Protein AF-A0A3P8ISU7-F1 (afdb_monomer)

InterPro domains:
  IPR006334 Glutamate--cysteine ligase, monofunctional [PTHR38761] (1-59)
  IPR007370 Glutamate--cysteine ligase [PF04262] (1-59)
  IPR014746 Glutamine synthetase/guanido kinase, catalytic domain [SSF55931] (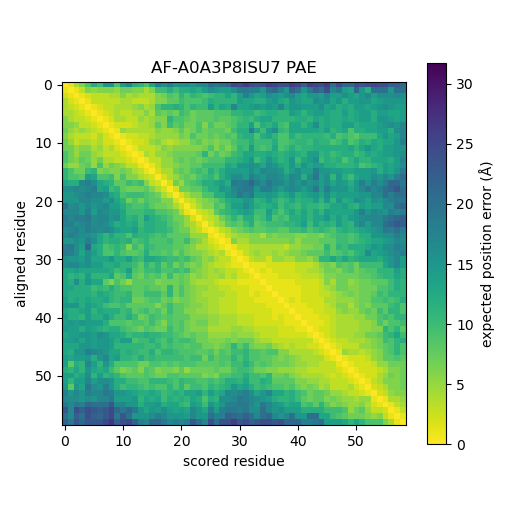1-59)

Organism: Raoultella terrigena (NCBI:txid577)

Structure (mmCIF, N/CA/C/O backbone):
data_AF-A0A3P8ISU7-F1
#
_entry.id   AF-A0A3P8ISU7-F1
#
loop_
_atom_site.group_PDB
_atom_site.id
_atom_site.type_symbol
_atom_site.label_atom_id
_atom_site.label_alt_id
_atom_site.label_comp_id
_atom_site.label_asym_id
_atom_site.label_entity_id
_atom_site.label_seq_id
_atom_site.pdbx_PDB_ins_code
_atom_site.Cartn_x
_atom_site.Cartn_y
_atom_site.Cartn_z
_atom_site.occupancy
_atom_site.B_iso_or_equiv
_atom_site.auth_seq_id
_atom_site.auth_comp_id
_atom_site.auth_asym_id
_atom_site.auth_atom_id
_atom_site.pdbx_PDB_model_num
ATOM 1 N N . MET A 1 1 ? 19.007 -10.858 22.451 1.00 55.75 1 MET A N 1
ATOM 2 C CA . MET A 1 1 ? 19.248 -10.117 21.194 1.00 55.75 1 MET A CA 1
ATOM 3 C C . MET A 1 1 ? 18.670 -10.957 20.068 1.00 55.75 1 MET A C 1
ATOM 5 O O . MET A 1 1 ? 19.034 -12.121 19.984 1.00 55.75 1 MET A O 1
ATOM 9 N N . TYR A 1 2 ? 17.712 -10.436 19.301 1.00 81.44 2 TYR A N 1
ATOM 10 C CA . TYR A 1 2 ? 17.022 -11.199 18.254 1.00 81.44 2 TYR A CA 1
ATOM 11 C C . TYR A 1 2 ? 17.666 -10.914 16.893 1.00 81.44 2 TYR A C 1
ATOM 13 O O . TYR A 1 2 ? 17.859 -9.752 16.546 1.00 81.44 2 TYR A O 1
ATOM 21 N N . TYR A 1 3 ? 18.008 -11.957 16.138 1.00 80.00 3 TYR A N 1
ATOM 22 C CA . TYR A 1 3 ? 18.479 -11.867 14.753 1.00 80.00 3 TYR A CA 1
ATOM 23 C C . TYR A 1 3 ? 18.130 -13.164 14.010 1.00 80.00 3 TYR A C 1
ATOM 25 O O . TYR A 1 3 ? 17.921 -14.201 14.638 1.00 80.00 3 TYR A O 1
ATOM 33 N N . LEU A 1 4 ? 18.057 -13.109 12.680 1.00 85.25 4 LEU A N 1
ATOM 34 C CA . LEU A 1 4 ? 17.896 -14.292 11.831 1.00 85.25 4 LEU A CA 1
ATOM 35 C C . LEU A 1 4 ? 19.230 -14.569 11.118 1.00 85.25 4 LEU A C 1
ATOM 37 O O . LEU A 1 4 ? 19.770 -13.644 10.509 1.00 85.25 4 LEU A O 1
ATOM 41 N N . PRO A 1 5 ? 19.762 -15.807 11.154 1.00 84.75 5 PRO A N 1
ATOM 42 C CA . PRO A 1 5 ? 21.141 -16.112 10.746 1.00 84.75 5 PRO A CA 1
ATOM 43 C C . PRO A 1 5 ? 21.429 -15.883 9.255 1.00 84.75 5 PRO A C 1
ATOM 45 O O . PRO A 1 5 ? 22.583 -15.719 8.876 1.00 84.75 5 PRO A O 1
ATOM 48 N N . TYR A 1 6 ? 20.389 -15.832 8.421 1.00 86.19 6 TYR A N 1
ATOM 49 C CA . TYR A 1 6 ? 20.491 -15.608 6.975 1.00 86.19 6 TYR A CA 1
ATOM 50 C C . TYR A 1 6 ? 19.668 -14.410 6.494 1.00 86.19 6 TYR A C 1
ATOM 52 O O . TYR A 1 6 ? 19.511 -14.213 5.290 1.00 86.19 6 TYR A O 1
ATOM 6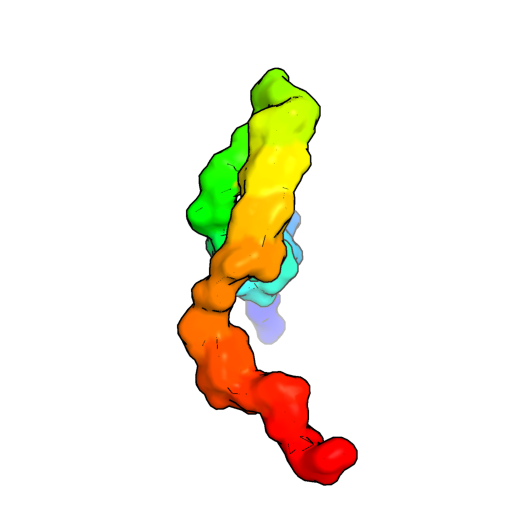0 N N . ALA A 1 7 ? 19.090 -13.623 7.407 1.00 78.69 7 ALA A N 1
ATOM 61 C CA . ALA A 1 7 ? 18.334 -12.455 6.983 1.00 78.69 7 ALA A CA 1
ATOM 62 C C . ALA A 1 7 ? 19.281 -11.382 6.451 1.00 78.69 7 ALA A C 1
ATOM 64 O O . ALA A 1 7 ? 20.235 -10.986 7.113 1.00 78.69 7 ALA A O 1
ATOM 65 N N . THR A 1 8 ? 18.971 -10.883 5.260 1.00 77.50 8 THR A N 1
ATOM 66 C CA . THR A 1 8 ? 19.723 -9.807 4.610 1.00 77.50 8 THR A CA 1
ATOM 67 C C . THR A 1 8 ? 19.232 -8.433 5.057 1.00 77.50 8 THR A C 1
ATOM 69 O O . THR A 1 8 ? 20.034 -7.551 5.344 1.00 77.50 8 THR A O 1
ATOM 72 N N . SER A 1 9 ? 17.912 -8.242 5.162 1.00 75.31 9 SER A N 1
ATOM 73 C CA . SER A 1 9 ? 17.313 -6.987 5.620 1.00 75.31 9 SER A CA 1
ATOM 74 C C . SER A 1 9 ? 16.004 -7.230 6.366 1.00 75.31 9 SER A C 1
ATOM 76 O O . SER A 1 9 ? 14.928 -7.299 5.775 1.00 75.31 9 SER A O 1
ATOM 78 N N . LEU A 1 10 ? 16.086 -7.303 7.699 1.00 75.88 10 LEU A N 1
ATOM 79 C CA . LEU A 1 10 ? 14.906 -7.352 8.574 1.00 75.88 10 LEU A CA 1
ATOM 80 C C . LEU A 1 10 ? 14.048 -6.079 8.469 1.00 75.88 10 LEU A C 1
ATOM 82 O O . LEU A 1 10 ? 12.871 -6.104 8.796 1.00 75.88 10 LEU A O 1
ATOM 86 N N . ARG A 1 11 ? 14.611 -4.970 7.968 1.00 75.75 11 ARG A N 1
ATOM 87 C CA . ARG A 1 11 ? 13.869 -3.728 7.711 1.00 75.75 11 ARG A CA 1
ATOM 88 C C . ARG A 1 11 ? 12.843 -3.875 6.586 1.00 75.75 11 ARG A C 1
ATOM 90 O O . ARG A 1 11 ? 11.859 -3.153 6.603 1.00 75.75 11 ARG A O 1
ATOM 97 N N . LEU A 1 12 ? 13.076 -4.748 5.610 1.00 72.56 12 LEU A N 1
ATOM 98 C CA . LEU A 1 12 ? 12.153 -4.973 4.490 1.00 72.56 12 LEU A CA 1
ATOM 99 C C . LEU A 1 12 ? 11.232 -6.177 4.718 1.00 72.56 12 LEU A C 1
ATOM 101 O O . LEU A 1 12 ? 10.461 -6.526 3.832 1.00 72.56 12 LEU A O 1
ATOM 105 N N . SER A 1 13 ? 11.351 -6.848 5.866 1.00 69.69 13 SER A N 1
ATOM 106 C CA . SER A 1 13 ?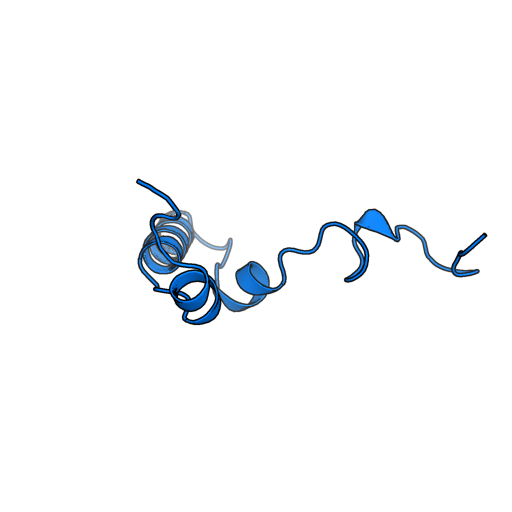 10.465 -7.953 6.211 1.00 69.69 13 SER A CA 1
ATOM 107 C C . SER A 1 13 ? 9.174 -7.433 6.839 1.00 69.69 13 SER A C 1
ATOM 109 O O . SER A 1 13 ? 9.061 -6.259 7.200 1.00 69.69 13 SER A O 1
ATOM 111 N N . ASP A 1 14 ? 8.208 -8.329 7.030 1.00 70.06 14 ASP A N 1
ATOM 112 C CA . ASP A 1 14 ? 6.960 -8.038 7.746 1.00 70.06 14 ASP A CA 1
ATOM 113 C C . ASP A 1 14 ? 7.187 -7.482 9.169 1.00 70.06 14 ASP A C 1
ATOM 115 O O . ASP A 1 14 ? 6.306 -6.831 9.718 1.00 70.06 14 ASP A O 1
ATOM 119 N N . LEU A 1 15 ? 8.365 -7.719 9.764 1.00 70.69 15 LEU A N 1
ATOM 120 C CA . LEU A 1 15 ? 8.749 -7.186 11.079 1.00 70.69 15 LEU A CA 1
ATOM 121 C C . LEU A 1 15 ? 9.285 -5.746 11.016 1.00 70.69 15 LEU A C 1
ATOM 123 O O . LEU A 1 15 ? 9.438 -5.101 12.051 1.00 70.69 15 LEU A O 1
ATOM 127 N N . GLY A 1 16 ? 9.641 -5.276 9.821 1.00 68.06 16 GLY A N 1
ATOM 128 C CA . GLY A 1 16 ? 10.192 -3.954 9.561 1.00 68.06 16 GLY A CA 1
ATOM 129 C C . GLY A 1 16 ? 9.168 -3.006 8.933 1.00 68.06 16 GLY A C 1
ATOM 130 O O . GLY A 1 16 ? 8.016 -2.927 9.344 1.00 68.06 16 GLY A O 1
ATOM 131 N N . TYR A 1 17 ? 9.599 -2.250 7.927 1.00 58.09 17 TYR A N 1
ATOM 132 C CA . TYR A 1 17 ? 8.769 -1.302 7.192 1.00 58.09 17 TYR A CA 1
ATOM 133 C C . TYR A 1 17 ? 8.126 -1.991 5.985 1.00 58.09 17 TYR A C 1
ATOM 135 O O . TYR A 1 17 ? 8.618 -1.886 4.861 1.00 58.09 17 TYR A O 1
ATOM 143 N N . THR A 1 18 ? 7.023 -2.697 6.226 1.00 57.38 18 THR A N 1
ATOM 144 C CA . THR A 1 18 ? 6.215 -3.304 5.163 1.00 57.38 18 THR A CA 1
ATOM 145 C C . THR A 1 18 ? 4.822 -2.695 5.172 1.00 57.38 18 THR A C 1
ATOM 147 O O . THR A 1 18 ? 4.048 -2.896 6.103 1.00 57.38 18 THR A O 1
ATOM 150 N N . ASN A 1 19 ? 4.477 -1.958 4.115 1.00 60.56 19 ASN A N 1
ATOM 151 C CA . ASN A 1 19 ? 3.105 -1.515 3.894 1.00 60.56 19 ASN A CA 1
ATOM 152 C C . ASN A 1 19 ? 2.332 -2.613 3.151 1.00 60.56 19 ASN A C 1
ATOM 154 O O . ASN A 1 19 ? 2.120 -2.544 1.941 1.00 60.56 19 ASN A O 1
ATOM 158 N N . LYS A 1 20 ? 1.961 -3.666 3.884 1.00 57.28 20 LYS A N 1
ATOM 159 C CA . LYS A 1 20 ? 1.286 -4.856 3.338 1.00 57.28 20 LYS A CA 1
ATOM 160 C C . LYS A 1 20 ? -0.060 -4.511 2.685 1.00 57.28 20 LYS A C 1
ATOM 162 O O . LYS A 1 20 ? -0.456 -5.132 1.702 1.00 57.28 20 LYS A O 1
ATOM 167 N N . SER A 1 21 ? -0.708 -3.452 3.166 1.00 56.03 21 SER A N 1
ATOM 168 C CA . SER A 1 21 ? -1.956 -2.919 2.615 1.00 56.03 21 SER A CA 1
ATOM 169 C C . SER A 1 21 ? -1.777 -2.301 1.220 1.00 56.03 21 SER A C 1
ATOM 171 O O . SER A 1 21 ? -2.706 -2.340 0.418 1.00 56.03 21 SER A O 1
ATOM 173 N N . GLN A 1 22 ? -0.583 -1.791 0.882 1.00 54.31 22 GLN A N 1
ATOM 174 C CA . GLN A 1 22 ? -0.277 -1.268 -0.459 1.00 54.31 22 GLN A CA 1
ATOM 175 C C . GLN A 1 22 ? -0.017 -2.357 -1.501 1.00 54.31 22 GLN A C 1
ATOM 177 O O . GLN A 1 22 ? -0.323 -2.157 -2.674 1.00 54.31 22 GLN A O 1
ATOM 182 N N . SER A 1 23 ? 0.475 -3.530 -1.102 1.00 58.34 23 SER A N 1
ATOM 183 C CA . SER A 1 23 ? 0.686 -4.653 -2.027 1.00 58.34 23 SER A CA 1
ATOM 184 C C . SER A 1 23 ? -0.628 -5.161 -2.634 1.00 58.34 23 SER A C 1
ATOM 186 O O . SER A 1 23 ? -0.643 -5.642 -3.763 1.00 58.34 23 SER A O 1
ATOM 188 N N . ASN A 1 24 ? -1.740 -5.000 -1.911 1.00 56.66 24 ASN A N 1
ATOM 189 C CA . ASN A 1 24 ? -3.074 -5.399 -2.361 1.00 56.66 24 ASN A CA 1
ATOM 190 C C . ASN A 1 24 ? -3.765 -4.362 -3.263 1.00 56.66 24 ASN A C 1
ATOM 192 O O . ASN A 1 24 ? -4.856 -4.623 -3.765 1.00 56.66 24 ASN A O 1
ATOM 196 N N . LEU A 1 25 ? -3.161 -3.188 -3.478 1.00 61.50 25 LEU A N 1
ATOM 197 C CA . LEU A 1 25 ? -3.796 -2.084 -4.206 1.00 61.50 25 LEU A CA 1
ATOM 198 C C . LEU A 1 25 ? -3.710 -2.208 -5.736 1.00 61.50 25 LEU A C 1
ATOM 200 O O . LEU A 1 25 ? -4.217 -1.338 -6.439 1.00 61.50 25 LEU A O 1
ATOM 204 N N . GLY A 1 26 ? -3.126 -3.292 -6.264 1.00 64.31 26 GLY A N 1
ATOM 205 C CA . GLY A 1 26 ? -3.125 -3.588 -7.702 1.00 64.31 26 GLY A CA 1
ATOM 206 C C . GLY A 1 26 ? -2.502 -2.483 -8.560 1.00 64.31 26 GLY A C 1
ATOM 207 O O . GLY A 1 26 ? -2.865 -2.336 -9.724 1.00 64.31 26 GLY A O 1
ATOM 208 N N . ILE A 1 27 ? -1.610 -1.675 -7.979 1.00 71.38 27 ILE A N 1
ATOM 209 C CA . ILE A 1 27 ? -0.951 -0.572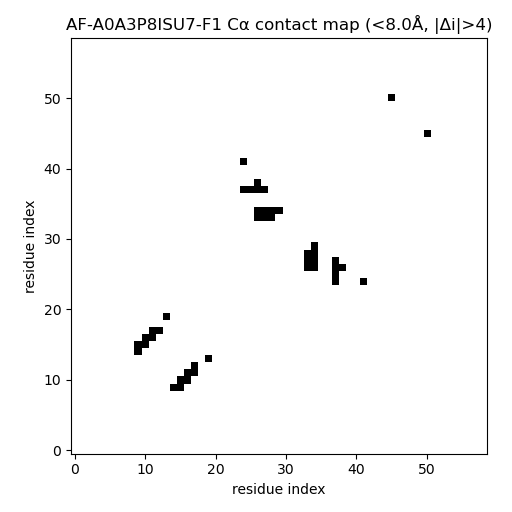 -8.676 1.00 71.38 27 ILE A CA 1
ATOM 210 C C . ILE A 1 27 ? 0.101 -1.173 -9.604 1.00 71.38 27 ILE A C 1
ATOM 212 O O . ILE A 1 27 ? 1.085 -1.764 -9.159 1.00 71.38 27 ILE A O 1
ATOM 216 N N . THR A 1 28 ? -0.126 -1.029 -10.901 1.00 75.62 28 THR A N 1
ATOM 217 C CA . THR A 1 28 ? 0.819 -1.394 -11.951 1.00 75.62 28 THR A CA 1
ATOM 218 C C . THR A 1 28 ? 1.725 -0.203 -12.272 1.00 75.62 28 THR A C 1
ATOM 220 O O . THR A 1 28 ? 1.351 0.959 -12.111 1.00 75.62 28 THR A O 1
ATOM 223 N N . PHE A 1 29 ? 2.942 -0.492 -12.733 1.00 79.81 29 PHE A N 1
ATOM 224 C CA . PHE A 1 29 ? 3.943 0.513 -13.122 1.00 79.81 29 PHE A CA 1
ATOM 225 C C . PHE A 1 29 ? 4.180 0.527 -14.642 1.00 79.81 29 PHE A C 1
ATOM 227 O O . PHE A 1 29 ? 5.241 0.937 -15.103 1.00 79.81 29 PHE A O 1
ATOM 234 N N . ASN A 1 30 ? 3.208 0.030 -15.415 1.00 81.25 30 ASN A N 1
ATOM 235 C CA . ASN A 1 30 ? 3.337 -0.175 -16.860 1.00 81.25 30 ASN A CA 1
ATOM 236 C C . ASN A 1 30 ? 3.026 1.092 -17.665 1.00 81.25 30 ASN A C 1
ATOM 238 O O . ASN A 1 30 ? 3.629 1.316 -18.710 1.00 81.25 30 ASN A O 1
ATOM 242 N N . ASP A 1 31 ? 2.094 1.911 -17.179 1.00 84.38 31 ASP A N 1
ATOM 243 C CA . ASP A 1 31 ? 1.675 3.151 -17.822 1.00 84.38 31 ASP A CA 1
ATOM 244 C C . ASP A 1 31 ? 1.371 4.233 -16.777 1.00 84.38 31 ASP A C 1
ATOM 246 O O . ASP A 1 31 ? 0.873 3.953 -15.683 1.00 84.38 31 ASP A O 1
ATOM 250 N N . LEU A 1 32 ? 1.674 5.488 -17.115 1.00 83.75 32 LEU A N 1
ATOM 251 C CA . LEU A 1 32 ? 1.498 6.619 -16.204 1.00 83.75 32 LEU A CA 1
ATOM 252 C C . LEU A 1 32 ? 0.020 6.877 -15.874 1.00 83.75 32 LEU A C 1
ATOM 254 O O . LEU A 1 32 ? -0.300 7.197 -14.728 1.00 83.75 32 LEU A O 1
ATOM 258 N N . GLN A 1 33 ? -0.883 6.751 -16.850 1.00 82.31 33 GLN A N 1
ATOM 259 C CA . GLN A 1 33 ? -2.317 6.939 -16.622 1.00 82.31 33 GLN A CA 1
ATOM 260 C C . GLN A 1 33 ? -2.862 5.831 -15.724 1.00 82.31 33 GLN A C 1
ATOM 262 O O . GLN A 1 33 ? -3.607 6.117 -14.786 1.00 82.31 33 GLN A O 1
ATOM 267 N N . GLU A 1 34 ? -2.449 4.586 -15.969 1.00 78.56 34 GLU A N 1
ATOM 268 C CA . GLU A 1 34 ? -2.855 3.430 -15.166 1.00 78.56 34 GLU A CA 1
ATOM 269 C C . GLU A 1 34 ? -2.365 3.551 -13.713 1.00 78.56 34 GLU A C 1
ATOM 271 O O . GLU A 1 34 ? -3.154 3.396 -12.777 1.00 78.56 34 GLU A O 1
ATOM 276 N N . TYR A 1 35 ? -1.108 3.959 -13.516 1.00 81.50 35 TYR A N 1
ATOM 277 C CA . TYR A 1 35 ? -0.536 4.218 -12.194 1.00 81.50 35 TYR A CA 1
ATOM 278 C C . TYR A 1 35 ? -1.310 5.303 -11.430 1.00 81.50 35 TYR A C 1
ATOM 280 O O . TYR A 1 35 ? -1.713 5.110 -10.279 1.00 81.50 35 TYR A O 1
ATOM 288 N N . VAL A 1 36 ? -1.564 6.451 -12.071 1.00 83.81 36 VAL A N 1
ATOM 289 C CA . VAL A 1 36 ? -2.289 7.567 -11.442 1.00 83.81 36 VAL A CA 1
ATOM 290 C C . VAL A 1 36 ? -3.738 7.183 -11.137 1.00 83.81 36 VAL A C 1
ATOM 292 O O . VAL A 1 36 ? -4.266 7.568 -10.090 1.00 83.81 36 VAL A O 1
ATOM 295 N N . ALA A 1 37 ? -4.390 6.416 -12.014 1.00 83.38 37 ALA A N 1
ATOM 296 C CA . ALA A 1 37 ? -5.742 5.916 -11.791 1.00 83.38 37 ALA A CA 1
ATOM 297 C C . ALA A 1 37 ? -5.798 4.934 -10.609 1.00 83.38 37 ALA A C 1
ATOM 299 O O . ALA A 1 37 ? -6.657 5.089 -9.735 1.00 83.38 37 ALA A O 1
ATOM 300 N N . GLY A 1 38 ? -4.858 3.985 -10.537 1.00 81.94 38 GLY A N 1
ATOM 301 C CA . GLY A 1 38 ? -4.722 3.040 -9.427 1.00 81.94 38 GLY A CA 1
ATOM 302 C C . GLY A 1 38 ? -4.480 3.749 -8.095 1.00 81.94 38 GLY A C 1
ATOM 303 O O . GLY A 1 38 ? -5.194 3.503 -7.122 1.00 81.94 38 GLY A O 1
ATOM 304 N N . LEU A 1 39 ? -3.568 4.724 -8.071 1.00 83.00 39 LEU A N 1
ATOM 305 C CA . LEU A 1 39 ? -3.273 5.519 -6.878 1.00 83.00 39 LEU A CA 1
ATOM 306 C C . LEU A 1 39 ? -4.474 6.365 -6.422 1.00 83.00 39 LEU A C 1
ATOM 308 O O . LEU A 1 39 ? -4.803 6.399 -5.236 1.00 83.00 39 LEU A O 1
ATOM 312 N N . LYS A 1 40 ? -5.183 7.021 -7.351 1.00 83.12 40 LYS A N 1
ATOM 313 C CA . LYS A 1 40 ? -6.402 7.783 -7.021 1.00 83.12 40 LYS A CA 1
ATOM 314 C C . LYS A 1 40 ? -7.515 6.887 -6.484 1.00 83.12 40 LYS A C 1
ATOM 316 O O . LYS A 1 40 ? -8.257 7.310 -5.598 1.00 83.12 40 LYS A O 1
ATOM 321 N N . ARG A 1 41 ? -7.648 5.667 -7.012 1.00 81.81 41 ARG A N 1
ATOM 322 C CA . ARG A 1 41 ? -8.610 4.676 -6.519 1.00 81.81 41 ARG A CA 1
ATOM 323 C C . ARG A 1 41 ? -8.239 4.193 -5.120 1.00 81.81 41 ARG A C 1
ATOM 325 O O . ARG A 1 41 ? -9.119 4.122 -4.269 1.00 81.81 41 ARG A O 1
ATOM 332 N N . ALA A 1 42 ? -6.955 3.939 -4.876 1.00 81.31 42 ALA A N 1
ATOM 333 C CA . ALA A 1 42 ? -6.425 3.532 -3.580 1.00 81.31 42 ALA A CA 1
ATOM 334 C C . ALA A 1 42 ? -6.787 4.529 -2.473 1.00 81.31 42 ALA A C 1
ATOM 336 O O . ALA A 1 42 ? -7.354 4.146 -1.458 1.00 81.31 42 ALA A O 1
ATOM 337 N N . ILE A 1 43 ? -6.553 5.822 -2.717 1.00 81.94 43 ILE A N 1
ATOM 338 C CA . ILE A 1 43 ? -6.853 6.903 -1.762 1.00 81.94 43 ILE A CA 1
ATOM 339 C C . ILE A 1 43 ? -8.357 7.016 -1.470 1.00 81.94 43 ILE A C 1
ATOM 341 O O . ILE A 1 43 ? -8.752 7.377 -0.366 1.00 81.94 43 ILE A O 1
ATOM 345 N N . LYS A 1 44 ? -9.210 6.715 -2.455 1.00 80.25 44 LYS A N 1
ATOM 346 C CA . LYS A 1 44 ? -10.673 6.756 -2.303 1.00 80.25 44 LYS A CA 1
ATOM 347 C C . LYS A 1 44 ? -11.272 5.466 -1.745 1.00 80.25 44 LYS A C 1
ATOM 349 O O . LYS A 1 44 ? -12.479 5.428 -1.526 1.00 80.25 44 LYS A O 1
ATOM 354 N N . THR A 1 45 ? -10.477 4.414 -1.564 1.00 78.12 45 THR A N 1
ATOM 355 C CA . THR A 1 45 ? -10.972 3.136 -1.050 1.00 78.12 45 THR A CA 1
ATOM 356 C C . THR A 1 45 ? -10.943 3.187 0.476 1.00 78.12 45 THR A C 1
ATOM 358 O O . THR A 1 45 ? -9.856 3.246 1.052 1.00 78.12 45 THR A O 1
ATOM 361 N N . PRO A 1 46 ? -12.104 3.195 1.153 1.00 76.06 46 PRO A N 1
ATOM 362 C CA . PRO A 1 46 ? -12.133 3.202 2.607 1.00 76.06 46 PRO A CA 1
ATOM 363 C C . PRO A 1 46 ? -11.568 1.880 3.135 1.00 76.06 46 PRO A C 1
ATOM 365 O O . PRO A 1 46 ? -11.955 0.803 2.684 1.00 76.06 46 PRO A O 1
ATOM 368 N N . SER A 1 47 ? -10.654 1.964 4.099 1.00 77.00 47 SER A N 1
ATOM 369 C CA . SER A 1 47 ? -10.178 0.797 4.842 1.00 77.00 47 SER A CA 1
ATOM 370 C C . SER A 1 47 ? -11.046 0.618 6.077 1.00 77.00 47 SER A C 1
ATOM 372 O O . SER A 1 47 ? -11.151 1.537 6.890 1.00 77.00 47 SER A O 1
ATOM 374 N N . GLN A 1 48 ? -11.647 -0.561 6.224 1.00 74.62 48 GLN A N 1
ATOM 375 C CA . GLN A 1 48 ? -12.435 -0.902 7.406 1.00 74.62 48 GLN A CA 1
ATOM 376 C C . GLN A 1 48 ? -11.579 -0.836 8.683 1.00 74.62 48 GLN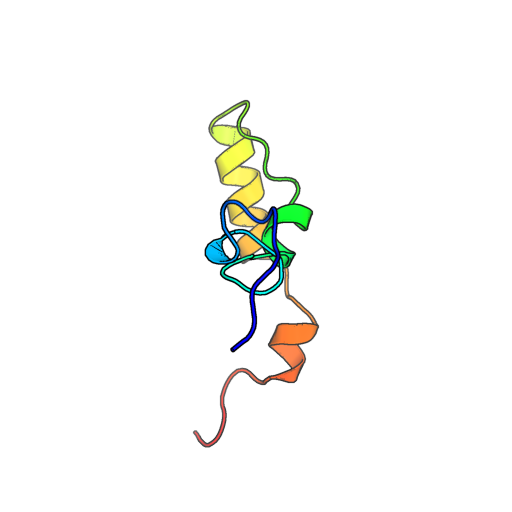 A C 1
ATOM 378 O O . GLN A 1 48 ? -12.020 -0.266 9.672 1.00 74.62 48 GLN A O 1
ATOM 383 N N . GLU A 1 49 ? -10.319 -1.277 8.609 1.00 75.19 49 GLU A N 1
ATOM 384 C CA . GLU A 1 49 ? -9.361 -1.234 9.725 1.00 75.19 49 GLU A CA 1
ATOM 385 C C . GLU A 1 49 ? -9.064 0.205 10.183 1.00 75.19 49 GLU A C 1
ATOM 387 O O . GLU A 1 49 ? -8.999 0.479 11.377 1.00 75.19 49 GLU A O 1
ATOM 392 N N . TY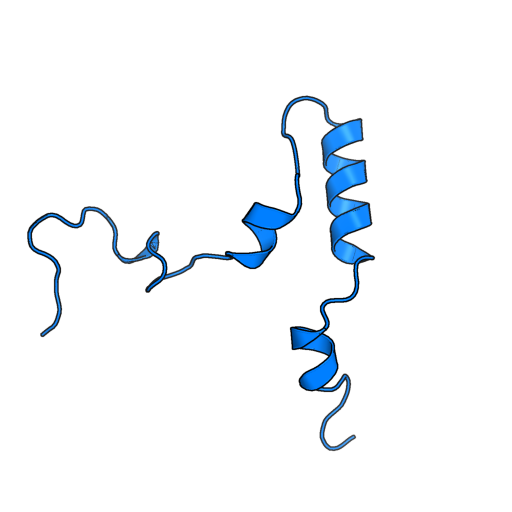R A 1 50 ? -8.944 1.159 9.248 1.00 73.69 50 TYR A N 1
ATOM 393 C CA . TYR A 1 50 ? -8.748 2.572 9.603 1.00 73.69 50 TYR A CA 1
ATOM 394 C C . TYR A 1 50 ? -10.048 3.253 10.046 1.00 73.69 50 TYR A C 1
ATOM 396 O O . TYR A 1 50 ? -9.996 4.201 10.826 1.00 73.69 50 TYR A O 1
ATOM 404 N N . ALA A 1 51 ? -11.211 2.774 9.595 1.00 75.81 51 ALA A N 1
ATOM 405 C CA . ALA A 1 51 ? -12.501 3.282 10.054 1.00 75.81 51 ALA A CA 1
ATOM 406 C C . ALA A 1 51 ? -12.761 2.940 11.533 1.00 75.81 51 ALA A C 1
ATOM 408 O O . ALA A 1 51 ? -13.331 3.758 12.252 1.00 75.81 51 ALA A O 1
ATOM 409 N N . GLU A 1 52 ? -12.299 1.776 12.003 1.00 76.25 52 GLU A N 1
ATOM 410 C CA . GLU A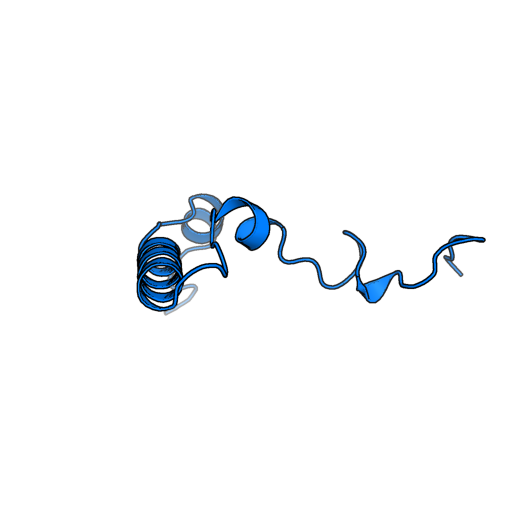 1 52 ? -12.424 1.343 13.405 1.00 76.25 52 GLU A CA 1
ATOM 411 C C . GLU A 1 52 ? -11.566 2.165 14.384 1.00 76.25 52 GLU A C 1
ATOM 413 O O . GLU A 1 52 ? -11.884 2.235 15.570 1.00 76.25 52 GLU A O 1
ATOM 418 N N . ILE A 1 53 ? -10.513 2.836 13.901 1.00 78.12 53 ILE A N 1
ATOM 419 C CA . ILE A 1 53 ? -9.674 3.734 14.716 1.00 78.12 53 ILE A CA 1
ATOM 420 C C . ILE A 1 53 ? -10.426 5.030 15.072 1.00 78.12 53 ILE A C 1
ATOM 422 O O . ILE A 1 53 ? -10.164 5.628 16.118 1.00 78.12 53 ILE A O 1
ATOM 426 N N . GLY A 1 54 ? -11.393 5.430 14.240 1.00 71.62 54 GLY A N 1
ATOM 427 C CA . GLY A 1 54 ? -12.098 6.706 14.346 1.00 71.62 54 GLY A CA 1
ATOM 428 C C . GLY A 1 54 ? -11.333 7.859 13.686 1.00 71.62 54 GLY A C 1
ATOM 429 O O . GLY A 1 54 ? -10.107 7.850 13.595 1.00 71.62 54 GLY A O 1
ATOM 430 N N . LEU A 1 55 ? -12.073 8.852 13.182 1.00 76.62 55 LEU A N 1
ATOM 431 C CA . LEU A 1 55 ? -11.508 10.021 12.486 1.00 76.62 55 LEU A CA 1
ATOM 432 C C . LEU A 1 55 ? -11.026 11.116 13.444 1.00 76.62 55 LEU A C 1
ATOM 434 O O . LEU A 1 55 ? -10.134 11.885 13.101 1.00 76.62 55 LEU A O 1
ATOM 438 N N . GLU A 1 56 ? -11.611 11.172 14.635 1.00 65.31 56 GLU A N 1
ATOM 439 C CA . GLU A 1 56 ? -11.313 12.143 15.676 1.00 65.31 56 GLU A CA 1
ATOM 440 C C . GLU A 1 56 ? -11.429 11.427 17.017 1.00 65.31 56 GLU A C 1
ATOM 442 O O . GLU A 1 56 ? -12.360 10.648 17.246 1.00 65.31 56 GLU A O 1
ATOM 447 N N . LYS A 1 57 ? -10.454 11.659 17.890 1.00 57.91 57 LYS A N 1
ATOM 448 C CA . LYS A 1 57 ? -10.460 11.153 19.254 1.00 57.91 57 LYS A CA 1
ATOM 449 C C . LYS A 1 57 ? -10.143 12.336 20.157 1.00 57.91 57 LYS A C 1
ATOM 451 O O . LYS A 1 57 ? -9.060 12.898 20.044 1.00 57.91 57 LYS A O 1
ATOM 456 N N . ASP A 1 58 ? -11.116 12.691 20.993 1.00 63.84 58 ASP A N 1
ATOM 457 C CA . ASP A 1 58 ? -11.082 13.798 21.961 1.00 63.84 58 ASP A CA 1
ATOM 458 C C . ASP A 1 58 ? -11.195 15.242 21.415 1.00 63.84 58 ASP A C 1
ATOM 460 O O . ASP A 1 58 ? -10.870 16.166 22.156 1.00 63.84 58 ASP A O 1
ATOM 464 N N . GLY A 1 59 ? -11.750 15.454 20.210 1.00 56.59 59 GLY A N 1
ATOM 465 C CA . GLY A 1 59 ? -12.128 16.791 19.703 1.00 56.59 59 GLY A CA 1
ATOM 466 C C . GLY A 1 59 ? -10.992 17.620 19.111 1.00 56.59 59 GLY A C 1
ATOM 467 O O . GLY A 1 59 ? -10.054 17.979 19.854 1.00 56.59 59 GLY A O 1
#

Foldseek 3Di:
DDDDPPDPDPCDDPNHDDPVVVVPLPQDPPDPVSNVVSVVVSVVDDDPVVVVVPPDDPD

Secondary structure (DSS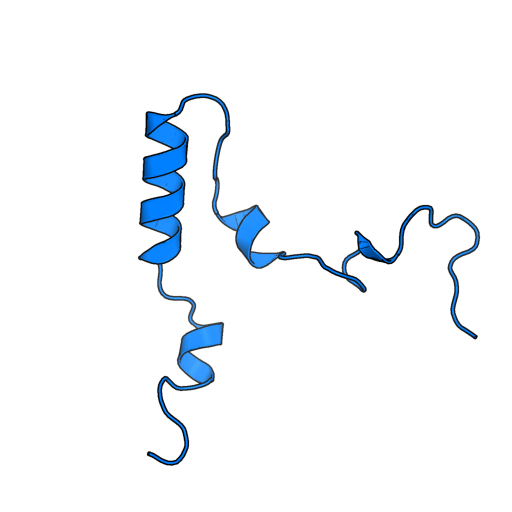P, 8-state):
----TT-S-GGGSTTSS--HHHHTT---SS-HHHHHHHHHHHHHS--HHHHHH-S-S--

Solvent-accessible surface area (backbone atoms only — not comparable to full-atom values): 4014 Å² total; per-residue (Å²): 138,91,83,61,100,81,66,87,54,64,55,70,31,88,88,38,72,54,68,67,74,60,73,73,50,75,66,52,88,86,44,73,67,58,28,53,50,30,52,56,48,50,74,69,51,84,51,70,76,61,56,74,71,51,97,72,84,89,124

pLDDT: mean 73.35, std 9.47, range [54.31, 86.19]

Radius of gyration: 16.7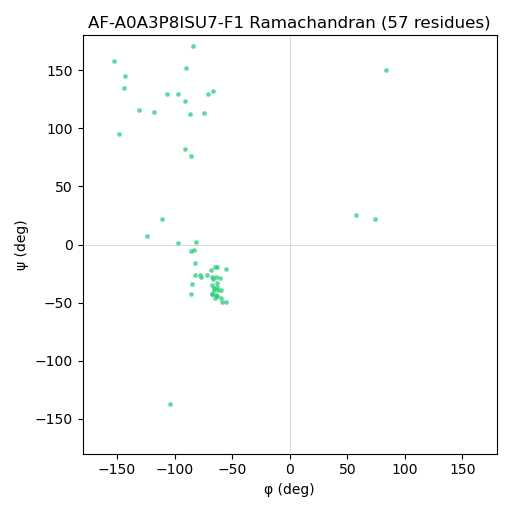2 Å; Cα contacts (8 Å, |Δi|>4): 22; chains: 1; bounding box: 34×33×40 Å

Sequence (59 aa):
MYYLPYATSLRLSDLGYTNKSQSNLGITFNDLQEYVAGLKRAIKTPSQEYAEIGLEKDG

Mean predicted aligned error: 9.71 Å